Protein AF-A0A6P2ZMI6-F1 (afdb_monomer_lite)

pLDDT: mean 73.23, std 14.1, range [40.53, 92.25]

Secondary structure (DSSP, 8-state):
-----------------HHHHHHHHHTS--SSHHHHHHHHHHHHHHHH---HHHHHH--GGG---

Foldseek 3Di:
DDDDPPDDPPPPPPLQDPVNLVVVLVPQDPPDPVSVLVSVLSVCCNVPVDDSVCSVPDDPVNDDD

InterPro domains:
  IPR011010 DNA breaking-rejoining enzyme, catalytic core [SSF56349] (10-64)

Sequence (65 aa):
MKGPSYTTKQGKMPVLDATEAGQLLDSVDVRMPIGLRDRALIALMVFSFTQIGAALTMRVDDVYV

Radius of gyration: 16.58 Å; chains: 1; bounding box: 22×33×56 Å

Structure (mmCIF, N/CA/C/O backbone):
data_AF-A0A6P2ZMI6-F1
#
_entry.id   AF-A0A6P2ZMI6-F1
#
loop_
_atom_site.group_PDB
_atom_site.id
_atom_site.type_symbol
_atom_site.label_atom_id
_atom_site.label_alt_id
_atom_site.label_comp_id
_atom_site.label_asym_id
_atom_site.label_entity_id
_atom_site.label_seq_id
_atom_site.pdbx_PDB_ins_code
_atom_site.Cartn_x
_atom_site.Cartn_y
_atom_site.Cartn_z
_atom_site.occupancy
_atom_site.B_iso_or_equiv
_atom_site.auth_seq_id
_atom_site.auth_comp_id
_atom_site.auth_asym_id
_atom_site.auth_atom_id
_atom_site.pdbx_PDB_model_num
ATOM 1 N N . MET A 1 1 ? 9.559 14.355 45.441 1.00 40.53 1 MET A N 1
ATOM 2 C CA . MET A 1 1 ? 9.357 15.267 44.294 1.00 40.53 1 MET A CA 1
ATOM 3 C C . MET A 1 1 ? 8.851 14.443 43.117 1.00 40.53 1 MET A C 1
ATOM 5 O O . MET A 1 1 ? 9.590 13.591 42.648 1.00 40.53 1 MET A O 1
ATOM 9 N N . LYS A 1 2 ? 7.595 14.610 42.686 1.00 57.28 2 LYS A N 1
ATOM 10 C CA . LYS A 1 2 ? 7.121 14.054 41.407 1.00 57.28 2 LYS A CA 1
ATOM 11 C C . LYS A 1 2 ? 7.268 15.161 40.368 1.00 57.28 2 LYS A C 1
ATOM 13 O O . LYS A 1 2 ? 6.593 16.179 40.484 1.00 57.28 2 LYS A O 1
ATOM 18 N N . GLY A 1 3 ? 8.201 14.995 39.433 1.00 58.12 3 GLY A N 1
ATOM 19 C CA . GLY A 1 3 ? 8.323 15.890 38.284 1.00 58.12 3 GLY A CA 1
ATOM 20 C C . GLY A 1 3 ? 7.066 15.808 37.407 1.00 58.12 3 GLY A C 1
ATOM 21 O O . GLY A 1 3 ? 6.379 14.780 37.435 1.00 58.12 3 GLY A O 1
ATOM 22 N N . PRO A 1 4 ? 6.726 16.874 36.666 1.00 59.69 4 PRO A N 1
ATOM 23 C CA . PRO A 1 4 ? 5.552 16.886 35.804 1.00 59.69 4 PRO A CA 1
ATOM 24 C C . PRO A 1 4 ? 5.628 15.719 34.815 1.00 59.69 4 PRO A C 1
ATOM 26 O 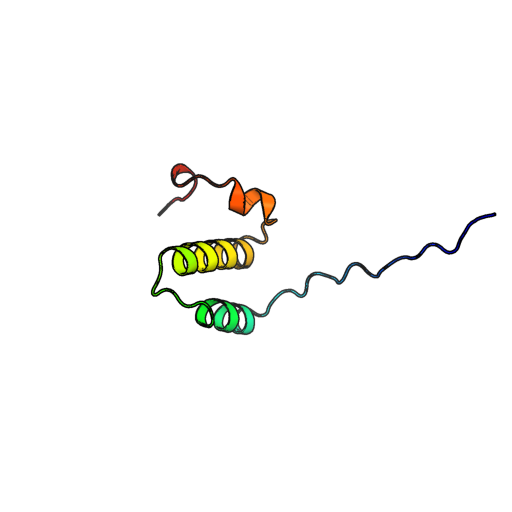O . PRO A 1 4 ? 6.592 15.579 34.066 1.00 59.69 4 PRO A O 1
ATOM 29 N N . SER A 1 5 ? 4.620 14.846 34.848 1.00 55.59 5 SER A N 1
ATOM 30 C CA . SER A 1 5 ? 4.486 13.768 33.872 1.00 55.59 5 SER A CA 1
ATOM 31 C C . SER A 1 5 ? 4.114 14.399 32.536 1.00 55.59 5 SER A C 1
ATOM 33 O O . SER A 1 5 ? 2.989 14.858 32.347 1.00 55.59 5 SER A O 1
ATOM 35 N N . TYR A 1 6 ? 5.082 14.476 31.627 1.00 51.88 6 TYR A N 1
ATOM 36 C CA . TYR A 1 6 ? 4.849 14.895 30.253 1.00 51.88 6 TYR A CA 1
ATOM 37 C C . TYR A 1 6 ? 4.150 13.750 29.517 1.00 51.88 6 TYR A C 1
ATOM 39 O O . TYR A 1 6 ? 4.779 12.902 28.891 1.00 51.88 6 TYR A O 1
ATOM 47 N N . THR A 1 7 ? 2.829 13.675 29.656 1.00 55.22 7 THR A N 1
ATOM 48 C CA . THR A 1 7 ? 2.011 12.793 28.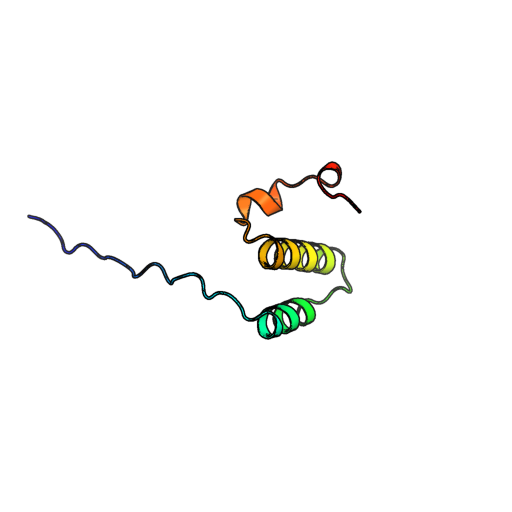828 1.00 55.22 7 THR A CA 1
ATOM 49 C C . THR A 1 7 ? 1.811 13.493 27.491 1.00 55.22 7 THR A C 1
ATOM 51 O O . THR A 1 7 ? 0.918 14.328 27.341 1.00 55.22 7 THR A O 1
ATOM 54 N N . THR A 1 8 ? 2.648 13.173 26.502 1.00 52.59 8 THR A N 1
ATOM 55 C CA . THR A 1 8 ? 2.272 13.430 25.112 1.00 52.59 8 THR A CA 1
ATOM 56 C C . THR A 1 8 ? 0.992 12.646 24.861 1.00 52.59 8 THR A C 1
ATOM 58 O O . THR A 1 8 ? 0.911 11.452 25.155 1.00 52.59 8 THR A O 1
ATOM 61 N N . LYS A 1 9 ? -0.053 13.312 24.362 1.00 47.34 9 LYS A N 1
ATOM 62 C CA . LYS A 1 9 ? -1.178 12.587 23.777 1.00 47.34 9 LYS A CA 1
ATOM 63 C C . LYS A 1 9 ? -0.558 11.770 22.649 1.00 47.34 9 LYS A C 1
ATOM 65 O O . LYS A 1 9 ? -0.160 12.362 21.650 1.00 47.34 9 LYS A O 1
ATOM 70 N N . GLN A 1 10 ? -0.391 10.458 22.840 1.00 53.81 10 GLN A N 1
ATOM 71 C CA . GLN A 1 10 ? -0.150 9.544 21.730 1.00 53.81 10 GLN A CA 1
ATOM 72 C C . GLN A 1 10 ? -1.237 9.888 20.725 1.00 53.81 10 GLN A C 1
ATOM 74 O O . GLN A 1 10 ? -2.420 9.705 21.019 1.00 53.81 10 GLN A O 1
ATOM 79 N N . GLY A 1 11 ? -0.847 10.540 19.627 1.00 48.94 11 GLY A N 1
ATOM 80 C CA . GLY A 1 11 ? -1.772 10.867 18.562 1.00 48.94 11 GLY A CA 1
ATOM 81 C C . GLY A 1 11 ? -2.456 9.559 18.228 1.00 48.94 11 GLY A C 1
ATOM 82 O O . GLY A 1 11 ? -1.781 8.597 17.867 1.00 48.94 11 GLY A O 1
ATOM 83 N N . LYS A 1 12 ? -3.767 9.486 18.471 1.00 45.81 12 LYS A N 1
ATOM 84 C CA . LYS A 1 12 ? -4.588 8.388 17.977 1.00 45.81 12 LYS A CA 1
ATOM 85 C C . LYS A 1 12 ? -4.197 8.286 16.511 1.00 45.81 12 LYS A C 1
ATOM 87 O O . LYS A 1 12 ? -4.360 9.298 15.831 1.00 45.81 12 LYS A O 1
ATOM 92 N N . MET A 1 13 ? -3.558 7.184 16.092 1.00 52.12 13 MET A N 1
ATOM 93 C CA . MET A 1 13 ? -3.093 7.073 14.709 1.00 52.12 13 MET A CA 1
ATOM 94 C C . MET A 1 13 ? -4.302 7.429 13.851 1.00 52.12 13 MET A C 1
ATOM 96 O O . MET A 1 13 ? -5.334 6.765 14.016 1.00 52.12 13 MET A O 1
ATOM 100 N N . PRO A 1 14 ? -4.257 8.547 13.101 1.00 56.81 14 PRO A N 1
ATOM 101 C CA . PRO A 1 14 ? -5.402 8.942 12.314 1.00 56.81 14 PRO A CA 1
ATOM 102 C C . PRO A 1 14 ? -5.677 7.752 11.411 1.00 56.81 14 PRO A C 1
ATOM 104 O O . PRO A 1 14 ? -4.775 7.259 10.733 1.00 56.81 14 PRO A O 1
ATOM 107 N N . VAL A 1 15 ? -6.889 7.213 11.514 1.00 59.97 15 VAL A N 1
ATOM 108 C CA . VAL A 1 15 ? -7.346 6.217 10.556 1.00 59.97 15 VAL A CA 1
ATOM 109 C C . VAL A 1 15 ? -7.368 6.981 9.245 1.00 59.97 15 VAL A C 1
ATOM 111 O O . VAL A 1 15 ? -8.203 7.867 9.082 1.00 59.97 15 VAL A O 1
ATOM 114 N N . LEU A 1 16 ? -6.364 6.735 8.404 1.00 64.44 16 LEU A N 1
ATOM 115 C CA . LEU A 1 16 ? -6.251 7.371 7.103 1.00 64.44 16 LEU A CA 1
ATOM 116 C C . LEU A 1 16 ? -7.527 7.021 6.339 1.00 64.44 16 LEU A C 1
ATOM 118 O O . LEU A 1 16 ? -7.884 5.842 6.253 1.00 64.44 16 LEU A O 1
ATOM 122 N N . ASP A 1 17 ? -8.234 8.031 5.836 1.00 71.44 17 ASP A N 1
ATOM 123 C CA . ASP A 1 17 ? -9.340 7.788 4.916 1.00 71.44 17 ASP A CA 1
ATOM 124 C C . ASP A 1 17 ? -8.779 6.991 3.726 1.00 71.44 17 ASP A C 1
ATOM 126 O O . ASP A 1 17 ? -7.672 7.266 3.253 1.00 71.44 17 ASP A O 1
ATOM 130 N N . ALA A 1 18 ? -9.519 5.992 3.242 1.00 70.31 18 ALA A N 1
ATOM 131 C CA . ALA A 1 18 ? -9.117 5.194 2.086 1.00 70.31 18 ALA A CA 1
ATOM 132 C C . ALA A 1 18 ? -8.738 6.079 0.882 1.00 70.31 18 ALA A C 1
ATOM 134 O O . ALA A 1 18 ? -7.835 5.742 0.114 1.00 70.31 18 ALA A O 1
ATOM 135 N N . THR A 1 19 ? -9.383 7.240 0.758 1.00 78.75 19 THR A N 1
ATOM 136 C CA . THR A 1 19 ? -9.103 8.240 -0.278 1.00 78.75 19 THR A CA 1
ATOM 137 C C . THR A 1 19 ? -7.742 8.913 -0.082 1.00 78.75 19 THR A C 1
ATOM 139 O O . THR A 1 19 ? -6.953 8.993 -1.023 1.00 78.75 19 THR A O 1
ATOM 142 N N . GLU A 1 20 ? -7.433 9.359 1.138 1.00 80.81 20 GLU A N 1
ATOM 143 C CA . GLU A 1 20 ? -6.143 9.979 1.476 1.00 80.81 20 GLU A CA 1
ATOM 144 C C . GLU A 1 20 ? -4.995 8.971 1.351 1.00 80.81 20 GLU A C 1
ATOM 146 O O . GLU A 1 20 ? -3.909 9.302 0.870 1.00 80.81 20 GLU A O 1
ATOM 151 N N . ALA A 1 21 ? -5.245 7.714 1.722 1.00 83.56 21 ALA A N 1
ATOM 152 C CA . ALA A 1 21 ? -4.284 6.635 1.560 1.00 83.56 21 ALA A CA 1
ATOM 153 C C . ALA A 1 21 ? -3.978 6.351 0.084 1.00 83.56 21 ALA A C 1
ATOM 155 O O . ALA A 1 21 ? -2.815 6.178 -0.279 1.00 83.56 21 ALA A O 1
ATOM 156 N N . GLY A 1 22 ? -4.998 6.359 -0.780 1.00 84.19 22 GLY A N 1
ATOM 157 C CA . GLY A 1 22 ? -4.817 6.246 -2.228 1.00 84.19 22 GLY A CA 1
ATOM 158 C C . GLY A 1 22 ? -3.945 7.371 -2.789 1.00 84.19 22 GLY A C 1
ATOM 159 O O . GLY A 1 22 ? -2.959 7.104 -3.472 1.00 84.19 22 GLY A O 1
ATOM 160 N N . GLN A 1 23 ? -4.237 8.619 -2.412 1.00 88.69 23 GLN A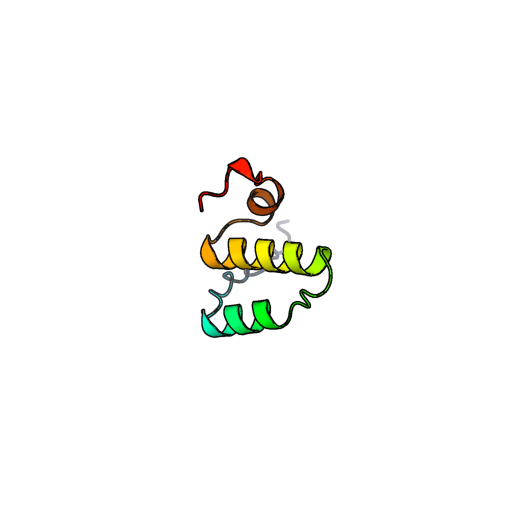 N 1
ATOM 161 C CA . GLN A 1 23 ? -3.450 9.787 -2.826 1.00 88.69 23 GLN A CA 1
ATOM 162 C C . GLN A 1 23 ? -1.986 9.700 -2.377 1.00 88.69 23 GLN A C 1
ATOM 164 O O . GLN A 1 23 ? -1.078 10.019 -3.147 1.00 88.69 23 GLN A O 1
ATOM 169 N N . LEU A 1 24 ? -1.741 9.233 -1.150 1.00 86.81 24 LEU A N 1
ATOM 170 C CA . LEU A 1 24 ? -0.390 9.003 -0.645 1.00 86.81 24 LEU A CA 1
ATOM 171 C C . LEU A 1 24 ? 0.349 7.951 -1.483 1.00 86.81 24 LEU A C 1
ATOM 173 O O . LEU A 1 24 ? 1.496 8.176 -1.868 1.00 86.81 24 LEU A O 1
ATOM 177 N N . LEU A 1 25 ? -0.295 6.826 -1.796 1.00 87.69 2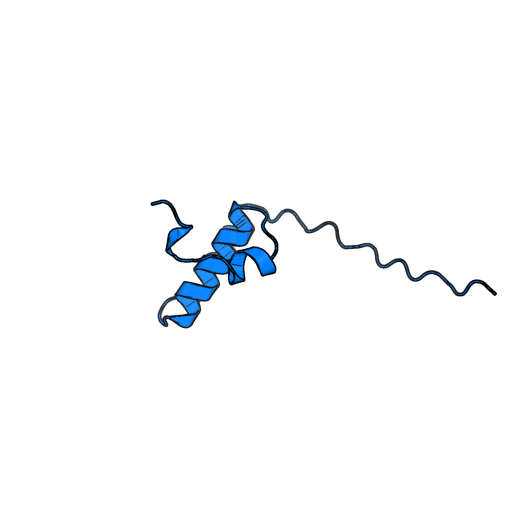5 LEU A N 1
ATOM 178 C CA . LEU A 1 25 ? 0.312 5.759 -2.597 1.00 87.69 25 LEU A CA 1
ATOM 179 C C . LEU A 1 25 ? 0.626 6.203 -4.029 1.00 87.69 25 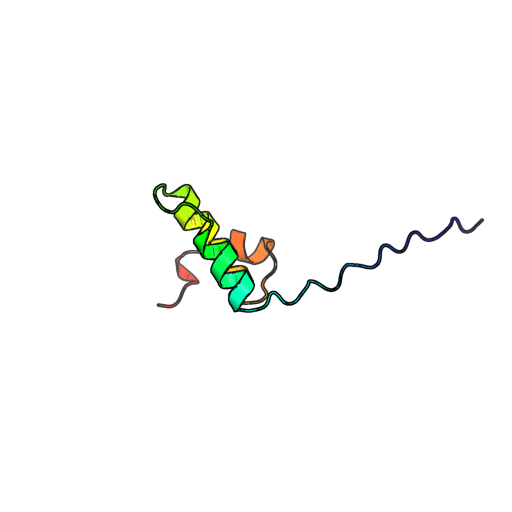LEU A C 1
ATOM 181 O O . LEU A 1 25 ? 1.649 5.794 -4.577 1.00 87.69 25 LEU A O 1
ATOM 185 N N . ASP A 1 26 ? -0.221 7.039 -4.623 1.00 89.94 26 ASP A N 1
ATOM 186 C CA . ASP A 1 26 ? -0.019 7.570 -5.975 1.00 89.94 26 ASP A CA 1
ATOM 187 C C . ASP A 1 26 ? 1.075 8.642 -6.044 1.00 89.94 26 ASP A C 1
ATOM 189 O O . ASP A 1 26 ? 1.660 8.859 -7.105 1.00 89.94 26 ASP A O 1
ATOM 193 N N . SER A 1 27 ? 1.407 9.275 -4.915 1.00 90.62 27 SER A N 1
ATOM 194 C CA . SER A 1 27 ? 2.512 10.237 -4.834 1.00 90.62 27 SER A CA 1
ATOM 195 C C . SER A 1 27 ? 3.904 9.590 -4.916 1.00 90.62 27 SER A C 1
ATOM 197 O O . SER A 1 27 ? 4.896 10.286 -5.142 1.00 90.62 27 SER A O 1
ATOM 199 N N . VAL A 1 28 ? 3.998 8.264 -4.748 1.00 90.38 28 VAL A N 1
ATOM 200 C CA . VAL A 1 28 ? 5.270 7.532 -4.771 1.00 90.38 28 VAL A CA 1
ATOM 201 C C . VAL A 1 28 ? 5.685 7.232 -6.214 1.00 90.38 28 VAL A C 1
ATOM 203 O O . VAL A 1 28 ? 4.999 6.510 -6.937 1.00 90.38 28 VAL A O 1
ATOM 206 N N . ASP A 1 29 ? 6.846 7.745 -6.632 1.00 90.56 29 ASP A N 1
ATOM 207 C CA . ASP A 1 29 ? 7.415 7.484 -7.960 1.00 90.56 29 ASP A CA 1
ATOM 208 C C . ASP A 1 29 ? 7.846 6.017 -8.113 1.00 90.56 29 ASP A C 1
ATOM 210 O O . ASP A 1 29 ? 8.815 5.578 -7.504 1.00 90.56 29 ASP A O 1
ATOM 214 N N . VAL A 1 30 ? 7.162 5.265 -8.976 1.00 91.50 30 VAL A N 1
ATOM 215 C CA . VAL A 1 30 ? 7.396 3.828 -9.203 1.00 91.50 30 VAL A CA 1
ATOM 216 C C . VAL A 1 30 ? 8.342 3.512 -10.369 1.00 91.50 30 VAL A C 1
ATOM 218 O O . VAL A 1 30 ? 8.491 2.351 -10.744 1.00 91.50 30 VAL A O 1
ATOM 221 N N . ARG A 1 31 ? 9.002 4.514 -10.968 1.00 92.25 31 ARG A N 1
ATOM 222 C CA . ARG A 1 31 ? 9.920 4.295 -12.110 1.00 92.25 31 ARG A CA 1
ATOM 223 C C . ARG A 1 31 ? 11.216 3.586 -11.722 1.00 92.25 31 ARG A C 1
ATOM 225 O O . ARG A 1 31 ? 11.914 3.065 -12.588 1.00 92.25 31 ARG A O 1
ATOM 232 N N . MET A 1 32 ? 11.553 3.585 -10.435 1.00 90.00 32 MET A N 1
ATOM 233 C CA . MET A 1 32 ? 12.739 2.927 -9.897 1.00 90.00 32 MET A CA 1
ATOM 234 C C . MET A 1 32 ? 12.338 1.799 -8.938 1.00 90.00 32 MET A C 1
ATOM 236 O O . MET A 1 32 ? 11.354 1.948 -8.209 1.00 90.00 32 MET A O 1
ATOM 240 N N . PRO A 1 33 ? 13.124 0.706 -8.848 1.00 88.56 33 PRO A N 1
ATOM 241 C CA . PRO A 1 33 ? 12.835 -0.411 -7.943 1.00 88.56 33 PRO A CA 1
ATOM 242 C C . PRO A 1 33 ? 12.614 -0.005 -6.478 1.00 88.56 33 PRO A C 1
ATOM 244 O O . PRO A 1 33 ? 11.811 -0.619 -5.781 1.00 88.56 33 PRO A O 1
ATOM 247 N N . ILE A 1 34 ? 13.292 1.052 -6.017 1.00 88.31 34 ILE A N 1
ATOM 248 C CA . ILE A 1 34 ? 13.117 1.588 -4.662 1.00 88.31 34 ILE A CA 1
ATOM 249 C C . ILE A 1 34 ? 11.694 2.104 -4.422 1.00 88.31 34 ILE A C 1
ATOM 251 O O . ILE A 1 34 ? 11.090 1.773 -3.408 1.00 88.31 34 ILE A O 1
ATOM 255 N N . GLY A 1 35 ? 11.122 2.826 -5.383 1.00 87.50 35 GLY A N 1
ATOM 256 C CA . GLY A 1 35 ? 9.776 3.367 -5.252 1.00 87.50 35 GLY A CA 1
ATOM 257 C C . GLY A 1 35 ? 8.690 2.298 -5.315 1.00 87.50 35 GLY A C 1
ATOM 258 O O . GLY A 1 35 ? 7.691 2.400 -4.609 1.00 87.50 35 GLY A O 1
ATOM 259 N N . LEU A 1 36 ? 8.910 1.221 -6.079 1.00 89.75 36 LEU A N 1
ATOM 260 C CA . LEU A 1 36 ? 8.024 0.050 -6.068 1.00 89.75 36 LEU A CA 1
ATOM 261 C C . LEU A 1 36 ? 7.978 -0.613 -4.687 1.00 89.75 36 LEU A C 1
ATOM 263 O O . LEU A 1 36 ? 6.893 -0.896 -4.179 1.00 89.75 36 LEU A O 1
ATOM 267 N N . ARG A 1 37 ? 9.142 -0.829 -4.063 1.00 87.12 37 ARG A N 1
ATOM 268 C CA . ARG A 1 37 ? 9.233 -1.412 -2.718 1.00 87.12 37 ARG A CA 1
ATOM 269 C C . ARG A 1 37 ? 8.555 -0.523 -1.683 1.00 87.12 37 ARG A C 1
ATOM 271 O O . ARG A 1 37 ? 7.768 -1.015 -0.882 1.00 87.12 37 ARG A O 1
ATOM 278 N N . ASP A 1 38 ? 8.856 0.769 -1.704 1.00 87.00 38 ASP A N 1
ATOM 279 C CA . ASP A 1 38 ? 8.363 1.697 -0.692 1.00 87.00 38 ASP A CA 1
ATOM 280 C C . ASP A 1 38 ? 6.839 1.869 -0.820 1.00 87.00 38 ASP A C 1
ATOM 282 O O . ASP A 1 38 ? 6.127 1.800 0.183 1.00 87.00 38 ASP A O 1
ATOM 286 N N . ARG A 1 39 ? 6.306 1.945 -2.050 1.00 88.50 39 ARG A N 1
ATOM 287 C CA . ARG A 1 39 ? 4.856 1.927 -2.295 1.00 88.50 39 ARG A CA 1
ATOM 288 C C . ARG A 1 39 ? 4.208 0.635 -1.798 1.00 88.50 39 ARG A C 1
ATOM 290 O O . ARG A 1 39 ? 3.157 0.701 -1.168 1.00 88.50 39 ARG A O 1
ATOM 297 N N . ALA A 1 40 ? 4.819 -0.522 -2.054 1.00 87.44 40 ALA A N 1
ATOM 298 C CA . ALA A 1 40 ? 4.294 -1.812 -1.608 1.00 87.44 40 ALA A CA 1
ATOM 299 C C . ALA A 1 40 ? 4.272 -1.934 -0.075 1.00 87.44 40 ALA A C 1
ATOM 301 O O . ALA A 1 40 ? 3.276 -2.384 0.486 1.00 87.44 40 ALA A O 1
ATOM 302 N N . LEU A 1 41 ? 5.326 -1.481 0.611 1.00 85.50 41 LEU A N 1
ATOM 303 C CA . LEU A 1 41 ? 5.393 -1.486 2.075 1.00 85.50 41 LEU A CA 1
ATOM 304 C C . LEU A 1 41 ? 4.359 -0.543 2.700 1.00 85.50 41 LEU A C 1
ATOM 306 O O . LEU A 1 41 ? 3.674 -0.925 3.648 1.00 85.50 41 LEU A O 1
ATOM 310 N N . ILE A 1 42 ? 4.203 0.666 2.154 1.00 85.94 42 ILE A N 1
ATOM 311 C CA . ILE A 1 42 ? 3.193 1.623 2.627 1.00 85.94 42 ILE A CA 1
ATOM 312 C C . ILE A 1 42 ? 1.785 1.068 2.379 1.00 85.94 42 ILE A C 1
ATOM 314 O O . ILE A 1 42 ? 0.949 1.112 3.279 1.00 85.94 42 ILE A O 1
ATOM 318 N N . ALA A 1 43 ? 1.528 0.492 1.200 1.00 84.94 43 ALA A N 1
ATOM 319 C CA . ALA A 1 43 ? 0.242 -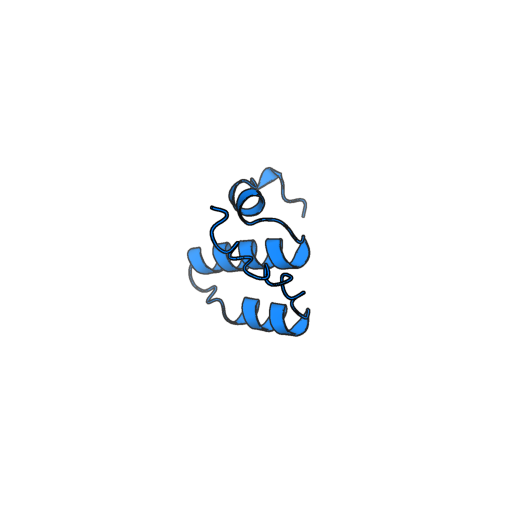0.125 0.880 1.00 84.94 43 ALA A CA 1
ATOM 320 C C . ALA A 1 43 ? -0.069 -1.275 1.842 1.00 84.94 43 ALA A C 1
ATOM 322 O O . ALA A 1 43 ? -1.155 -1.315 2.416 1.00 84.94 43 ALA A O 1
ATOM 323 N N . LEU A 1 44 ? 0.897 -2.163 2.091 1.00 84.69 44 LEU A N 1
ATOM 324 C CA . LEU A 1 44 ? 0.752 -3.245 3.058 1.00 84.69 44 LEU A CA 1
ATOM 325 C C . LEU A 1 44 ? 0.331 -2.700 4.427 1.00 84.69 44 LEU A C 1
ATOM 327 O O . LEU A 1 44 ? -0.657 -3.169 4.986 1.00 84.69 44 LEU A O 1
ATOM 331 N N . MET A 1 45 ? 1.020 -1.685 4.947 1.00 83.06 45 MET A N 1
ATOM 332 C CA . MET A 1 45 ? 0.695 -1.094 6.250 1.00 83.06 45 MET A CA 1
ATOM 333 C C . MET A 1 45 ? -0.705 -0.468 6.289 1.00 83.06 45 MET A C 1
ATOM 335 O O . MET A 1 45 ? -1.425 -0.662 7.268 1.00 83.06 45 MET A O 1
ATOM 339 N N . VAL A 1 46 ? -1.106 0.233 5.223 1.00 82.00 46 VAL A N 1
ATOM 340 C CA . VAL A 1 46 ? -2.444 0.834 5.087 1.00 82.00 46 VAL A CA 1
ATOM 341 C C . VAL A 1 46 ? -3.538 -0.234 5.101 1.00 82.00 46 VAL A C 1
ATOM 343 O O . VAL A 1 46 ? -4.531 -0.078 5.806 1.00 82.00 46 VAL A O 1
ATOM 346 N N . PHE A 1 47 ? -3.365 -1.325 4.352 1.00 76.19 47 PHE A N 1
ATOM 347 C CA . PHE A 1 47 ? -4.397 -2.358 4.212 1.00 76.19 47 PHE A CA 1
ATOM 348 C C . PHE A 1 47 ? -4.449 -3.349 5.383 1.00 76.19 47 PHE A C 1
ATOM 350 O O . PHE A 1 47 ? -5.499 -3.933 5.638 1.00 76.19 47 PHE A O 1
ATOM 357 N N . SER A 1 48 ? -3.339 -3.554 6.098 1.00 72.56 48 SER A N 1
ATOM 358 C CA . SER A 1 48 ? -3.232 -4.577 7.153 1.00 72.56 48 SER A CA 1
ATOM 359 C C . SER A 1 48 ? -3.175 -4.023 8.581 1.00 72.56 48 SER A C 1
ATOM 361 O O . SER A 1 48 ? -3.130 -4.806 9.528 1.00 72.56 48 SER A O 1
ATOM 363 N N . PHE A 1 49 ? -3.167 -2.694 8.758 1.00 68.56 49 PHE A N 1
ATOM 364 C CA . PHE A 1 49 ? -2.926 -2.026 10.049 1.00 68.56 49 PHE A CA 1
ATOM 365 C C . PHE A 1 49 ? -1.667 -2.546 10.774 1.00 68.56 49 PHE A C 1
ATOM 367 O O . PHE A 1 49 ? -1.603 -2.586 12.006 1.00 68.56 49 PHE A O 1
ATOM 374 N N . THR A 1 50 ? -0.657 -2.981 10.016 1.00 65.44 50 THR A N 1
ATOM 375 C CA . THR A 1 50 ? 0.562 -3.578 10.572 1.00 65.44 50 THR A CA 1
ATOM 376 C C . THR A 1 50 ? 1.568 -2.520 11.015 1.00 65.44 50 THR A C 1
ATOM 378 O O . THR A 1 50 ? 1.687 -1.434 10.447 1.00 65.44 50 THR A O 1
ATOM 381 N N . GLN A 1 51 ? 2.333 -2.848 12.058 1.00 72.50 51 GLN A N 1
ATOM 382 C CA . GLN A 1 51 ? 3.490 -2.053 12.463 1.00 72.50 51 GLN A CA 1
ATOM 383 C C . GLN A 1 51 ? 4.620 -2.212 11.437 1.00 72.50 51 GLN A C 1
ATOM 385 O O . GLN A 1 51 ? 4.844 -3.307 10.922 1.00 72.50 51 GLN A O 1
ATOM 390 N N . ILE A 1 52 ? 5.395 -1.145 11.215 1.00 68.94 52 ILE A N 1
ATOM 391 C CA . ILE A 1 52 ? 6.514 -1.116 10.253 1.00 68.94 52 ILE A CA 1
ATOM 392 C C . ILE A 1 52 ? 7.519 -2.265 10.451 1.00 68.94 52 ILE A C 1
ATOM 394 O O . ILE A 1 52 ? 8.063 -2.785 9.482 1.00 68.94 52 ILE A O 1
ATOM 398 N N . GLY A 1 53 ? 7.731 -2.710 11.694 1.00 66.44 53 GLY A N 1
ATOM 399 C CA . GLY A 1 53 ? 8.622 -3.831 12.000 1.00 66.44 53 GLY A CA 1
ATOM 400 C C . GLY A 1 53 ? 8.177 -5.146 11.358 1.00 66.44 53 GLY A C 1
ATOM 401 O O . GLY A 1 53 ? 9.021 -5.874 10.855 1.00 66.44 53 GLY A O 1
ATOM 402 N N . ALA A 1 54 ? 6.867 -5.412 11.304 1.00 73.00 54 ALA A N 1
ATOM 403 C CA . ALA A 1 54 ? 6.327 -6.608 10.662 1.00 73.00 54 ALA A CA 1
ATOM 404 C C . ALA A 1 54 ? 6.450 -6.531 9.132 1.00 73.00 54 ALA A C 1
ATOM 406 O O . ALA A 1 54 ? 6.855 -7.503 8.498 1.00 73.00 54 ALA A O 1
ATOM 407 N N . ALA A 1 55 ? 6.173 -5.357 8.553 1.00 71.62 55 ALA A N 1
ATOM 408 C CA . ALA A 1 55 ? 6.285 -5.125 7.113 1.00 71.62 55 ALA A CA 1
ATOM 409 C C . ALA A 1 55 ? 7.727 -5.300 6.600 1.00 71.62 55 ALA A C 1
ATOM 411 O O . ALA A 1 55 ? 7.939 -5.866 5.533 1.00 71.62 55 ALA A O 1
ATOM 412 N N . LEU A 1 56 ? 8.729 -4.868 7.375 1.00 73.94 56 LEU A N 1
ATOM 413 C CA . LEU A 1 56 ? 10.145 -5.016 7.014 1.00 73.94 56 LEU A CA 1
ATOM 414 C C . LEU A 1 56 ? 10.670 -6.453 7.145 1.00 73.94 56 LEU A C 1
ATOM 416 O O . LEU A 1 56 ? 11.649 -6.803 6.490 1.00 73.94 56 LEU A O 1
ATOM 420 N N . THR A 1 57 ? 10.057 -7.274 8.000 1.00 77.19 57 THR A N 1
ATOM 421 C CA . THR A 1 57 ? 10.450 -8.679 8.197 1.00 77.19 57 THR A CA 1
ATOM 422 C C . THR A 1 57 ? 9.720 -9.654 7.278 1.00 77.19 57 THR A C 1
ATOM 424 O O . THR A 1 57 ? 10.074 -10.832 7.259 1.00 77.19 57 THR A O 1
ATOM 427 N N . MET A 1 58 ? 8.710 -9.183 6.543 1.00 69.69 58 MET A N 1
ATOM 428 C CA . MET A 1 58 ? 7.879 -10.014 5.681 1.00 69.69 58 MET A CA 1
ATOM 429 C C . MET A 1 58 ? 8.702 -10.544 4.501 1.00 69.69 58 MET A C 1
ATOM 431 O O . MET A 1 58 ? 9.356 -9.780 3.783 1.00 69.69 58 MET A O 1
ATOM 435 N N . ARG A 1 59 ? 8.702 -11.865 4.316 1.00 73.56 59 ARG A N 1
ATOM 436 C CA . ARG A 1 59 ? 9.353 -12.517 3.177 1.00 73.56 59 ARG A CA 1
ATOM 437 C C . ARG A 1 59 ? 8.397 -12.561 1.994 1.00 73.56 59 ARG A C 1
ATOM 439 O O . ARG A 1 59 ? 7.183 -12.530 2.156 1.00 73.56 59 ARG A O 1
ATOM 446 N N . VAL A 1 60 ? 8.954 -12.680 0.790 1.00 67.81 60 VAL A N 1
ATOM 447 C CA . VAL A 1 60 ? 8.156 -12.859 -0.437 1.00 67.81 60 VAL A CA 1
ATOM 448 C C . VAL A 1 60 ? 7.264 -14.105 -0.332 1.00 67.81 60 VAL A C 1
ATOM 450 O O . VAL A 1 60 ? 6.139 -14.078 -0.813 1.00 67.81 60 VAL A O 1
ATOM 453 N N . ASP A 1 61 ? 7.726 -15.144 0.370 1.00 69.19 61 ASP A N 1
ATOM 454 C CA . ASP A 1 61 ? 6.970 -16.382 0.610 1.00 69.19 61 ASP A CA 1
ATOM 455 C C . ASP A 1 61 ? 5.738 -16.194 1.518 1.00 69.19 61 ASP A C 1
ATOM 457 O O . ASP A 1 61 ? 4.843 -17.036 1.516 1.00 69.19 61 ASP A O 1
ATOM 461 N N . ASP A 1 62 ? 5.671 -15.098 2.284 1.00 67.38 62 ASP A N 1
ATOM 462 C CA . ASP A 1 62 ? 4.536 -14.784 3.164 1.00 67.38 62 ASP A CA 1
ATOM 463 C C . ASP A 1 62 ? 3.388 -14.087 2.402 1.00 67.38 62 ASP A C 1
ATOM 465 O O . ASP A 1 62 ? 2.319 -13.841 2.965 1.00 67.38 62 ASP A O 1
ATOM 469 N N . VAL A 1 63 ? 3.599 -13.738 1.125 1.00 67.69 63 VAL A N 1
ATOM 470 C CA . VAL A 1 63 ? 2.602 -13.092 0.262 1.00 67.69 63 VAL A CA 1
ATOM 471 C C . VAL A 1 63 ? 1.843 -14.160 -0.529 1.00 67.69 63 VAL A C 1
ATOM 473 O O . VAL A 1 63 ? 2.404 -14.809 -1.407 1.00 67.69 63 VAL A O 1
ATOM 476 N N . TYR A 1 64 ? 0.547 -14.317 -0.254 1.00 65.56 64 TYR A N 1
ATOM 477 C CA . TYR A 1 64 ? -0.352 -15.134 -1.078 1.00 65.56 64 TYR A CA 1
ATOM 478 C C . TYR A 1 64 ? -0.942 -14.273 -2.210 1.00 65.56 64 TYR A C 1
ATOM 480 O O . TYR A 1 64 ? -1.459 -13.190 -1.929 1.00 65.56 64 TYR A O 1
ATOM 488 N N . VAL A 1 65 ? -0.840 -14.731 -3.466 1.00 54.91 65 VAL A N 1
ATOM 489 C CA . VAL A 1 65 ? -1.345 -14.046 -4.680 1.00 54.91 65 VAL A CA 1
ATOM 490 C C . VAL A 1 65 ? -2.616 -14.712 -5.182 1.00 54.91 65 VAL A C 1
ATOM 492 O O . VAL A 1 65 ? -2.619 -15.960 -5.267 1.00 54.91 65 VAL A O 1
#

Organism: Burkholderia lata (strain ATCC 17760 / DSM 23089 / LMG 22485 / NCIMB 9086 / R18194 / 383) (NCBI:txid482957)